Protein AF-A0A9E5I471-F1 (afdb_monomer_lite)

Secondary structure (DSSP, 8-state):
---HHHHHHHHHHHHHTT-TT-EEEEEEEEETTEEEEEEEETTEEEEEEEE-GGGTHHHHHHHHHHHHHHHTT---PPP-

Radius of gyration: 13.36 Å; chains: 1; bounding box: 34×25×38 Å

pLDDT: mean 89.1, std 8.38, range [59.56, 97.69]

Structure (mmCIF, N/CA/C/O backbone):
data_AF-A0A9E5I471-F1
#
_entry.id   AF-A0A9E5I471-F1
#
loop_
_atom_site.group_PDB
_atom_site.id
_atom_site.type_symbol
_atom_site.label_atom_id
_atom_site.label_alt_id
_atom_site.label_comp_id
_atom_site.label_asym_id
_atom_site.label_entity_id
_atom_site.label_seq_id
_atom_site.pdbx_PDB_ins_code
_atom_site.Cartn_x
_atom_site.Cartn_y
_atom_site.Cartn_z
_atom_site.occupancy
_atom_site.B_iso_or_equiv
_atom_site.auth_seq_id
_atom_site.auth_comp_id
_atom_site.auth_asym_id
_atom_site.auth_atom_id
_atom_site.pdbx_PDB_model_num
ATOM 1 N N . MET A 1 1 ? 3.828 -11.462 10.242 1.00 67.44 1 MET A N 1
ATOM 2 C CA . MET A 1 1 ? 3.304 -10.404 11.135 1.00 67.44 1 MET A CA 1
ATOM 3 C C . MET A 1 1 ? 4.019 -9.120 10.750 1.00 67.44 1 MET A C 1
ATOM 5 O O . MET A 1 1 ? 5.230 -9.173 10.567 1.00 67.44 1 MET A O 1
ATOM 9 N N . ILE A 1 2 ? 3.303 -8.010 10.557 1.00 79.94 2 ILE A N 1
ATOM 10 C CA . ILE A 1 2 ? 3.915 -6.763 10.070 1.00 79.94 2 ILE A CA 1
ATOM 11 C C . ILE A 1 2 ? 4.894 -6.243 11.132 1.00 79.94 2 ILE A C 1
ATOM 13 O O . ILE A 1 2 ? 4.515 -6.081 12.290 1.00 79.94 2 ILE A O 1
ATOM 17 N N . ASN A 1 3 ? 6.144 -5.980 10.744 1.00 87.25 3 ASN A N 1
ATOM 18 C CA . ASN A 1 3 ? 7.144 -5.361 11.619 1.00 87.25 3 ASN A CA 1
ATOM 19 C C . ASN A 1 3 ? 6.623 -4.008 12.175 1.00 87.25 3 ASN A C 1
ATOM 21 O O . ASN A 1 3 ? 6.001 -3.236 11.440 1.00 87.25 3 ASN A O 1
ATOM 25 N N . LYS A 1 4 ? 6.870 -3.716 13.463 1.00 89.69 4 LYS A N 1
ATOM 26 C CA . LYS A 1 4 ? 6.325 -2.530 14.159 1.00 89.69 4 LYS A CA 1
ATOM 27 C C . LYS A 1 4 ? 6.756 -1.204 13.519 1.00 89.69 4 LYS A C 1
ATOM 29 O O . LYS A 1 4 ? 5.912 -0.325 13.337 1.00 89.69 4 LYS A O 1
ATOM 34 N N . ASP A 1 5 ? 8.016 -1.078 13.113 1.00 90.69 5 ASP A N 1
ATOM 35 C CA . ASP A 1 5 ? 8.533 0.134 12.464 1.00 90.69 5 ASP A CA 1
ATOM 36 C C . ASP A 1 5 ? 7.896 0.330 11.093 1.00 90.69 5 ASP A C 1
ATOM 38 O O . ASP A 1 5 ? 7.446 1.426 10.747 1.00 90.69 5 ASP A O 1
ATOM 42 N N . ARG A 1 6 ? 7.752 -0.763 10.333 1.00 88.00 6 ARG A N 1
ATOM 43 C CA . ARG A 1 6 ? 7.050 -0.739 9.044 1.00 88.00 6 ARG A CA 1
ATOM 44 C C . ARG A 1 6 ? 5.599 -0.299 9.217 1.00 88.00 6 ARG A C 1
ATOM 46 O O . ARG A 1 6 ? 5.126 0.525 8.439 1.00 88.00 6 ARG A O 1
ATOM 53 N N . LEU A 1 7 ? 4.904 -0.799 10.238 1.00 92.12 7 LEU A N 1
ATOM 54 C CA . LEU A 1 7 ? 3.530 -0.393 10.529 1.00 92.12 7 LEU A CA 1
ATOM 55 C C . LEU A 1 7 ? 3.440 1.099 10.887 1.00 92.12 7 LEU A C 1
ATOM 57 O O . LEU A 1 7 ? 2.507 1.768 10.445 1.00 92.12 7 LEU A O 1
ATOM 61 N N . ARG A 1 8 ? 4.410 1.640 11.638 1.00 93.81 8 ARG A N 1
ATOM 62 C CA . ARG A 1 8 ? 4.480 3.075 11.965 1.00 93.81 8 ARG A CA 1
ATOM 63 C C . ARG A 1 8 ? 4.652 3.932 10.710 1.00 93.81 8 ARG A C 1
ATOM 65 O O . ARG A 1 8 ? 3.918 4.904 10.544 1.00 93.81 8 ARG A O 1
ATOM 72 N N . ILE A 1 9 ? 5.560 3.543 9.813 1.00 93.31 9 ILE A N 1
ATOM 73 C CA . ILE A 1 9 ? 5.784 4.225 8.528 1.00 93.31 9 ILE A CA 1
ATOM 74 C C . ILE A 1 9 ? 4.514 4.191 7.671 1.00 93.31 9 ILE A C 1
ATOM 76 O O . ILE A 1 9 ? 4.098 5.226 7.157 1.00 93.31 9 ILE A O 1
ATOM 80 N N . ILE A 1 10 ? 3.866 3.026 7.559 1.00 93.44 10 ILE A N 1
ATOM 81 C CA . ILE A 1 10 ? 2.615 2.877 6.804 1.00 93.44 10 ILE A CA 1
ATOM 82 C C . ILE A 1 10 ? 1.530 3.795 7.374 1.00 93.44 10 ILE A C 1
ATOM 84 O O . ILE A 1 10 ? 0.918 4.546 6.623 1.00 93.44 10 ILE A O 1
ATOM 88 N N . LYS A 1 11 ? 1.308 3.788 8.695 1.00 94.56 11 LYS A N 1
ATOM 89 C CA . LYS A 1 11 ? 0.303 4.656 9.331 1.00 94.56 11 LYS A CA 1
ATOM 90 C C . LYS A 1 11 ? 0.588 6.139 9.089 1.00 94.56 11 LYS A C 1
ATOM 92 O O . LYS A 1 11 ? -0.340 6.893 8.816 1.00 94.56 11 LYS A O 1
ATOM 97 N N . PHE A 1 12 ? 1.853 6.554 9.158 1.00 95.69 12 PHE A N 1
ATOM 98 C CA . PHE A 1 12 ? 2.244 7.932 8.864 1.00 95.69 12 PHE A CA 1
ATOM 99 C C . PHE A 1 12 ? 1.967 8.308 7.402 1.00 95.69 12 PHE A C 1
ATOM 101 O O . PHE A 1 12 ? 1.371 9.352 7.145 1.00 95.69 12 PHE A O 1
ATOM 108 N N . PHE A 1 13 ? 2.343 7.442 6.456 1.00 94.62 13 PHE A N 1
ATOM 109 C CA . PHE A 1 13 ? 2.069 7.636 5.033 1.00 94.62 13 PHE A CA 1
ATOM 110 C C . PHE A 1 13 ? 0.564 7.735 4.752 1.00 94.62 13 PHE A C 1
ATOM 112 O O . PHE A 1 13 ? 0.126 8.659 4.074 1.00 94.62 13 PHE A O 1
ATOM 119 N N . LEU A 1 14 ? -0.242 6.835 5.317 1.00 95.06 14 LEU A N 1
ATOM 120 C CA . LEU A 1 14 ? -1.695 6.858 5.146 1.00 95.06 14 LEU A CA 1
ATOM 121 C C . LEU A 1 14 ? -2.325 8.128 5.734 1.00 95.06 14 LEU A C 1
ATOM 123 O O . LEU A 1 14 ? -3.165 8.742 5.083 1.00 95.06 14 LEU A O 1
ATOM 127 N N . LYS A 1 15 ? -1.866 8.581 6.910 1.00 95.25 15 LYS A N 1
ATOM 128 C CA . LYS A 1 15 ? -2.311 9.849 7.508 1.00 95.25 15 LYS A CA 1
ATOM 129 C C . LYS A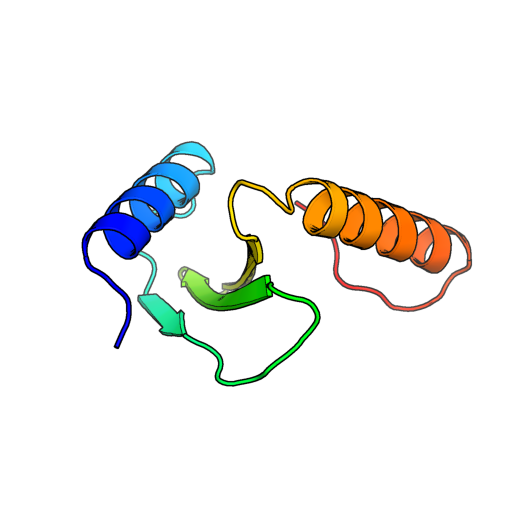 1 15 ? -1.998 11.046 6.607 1.00 95.25 15 LYS A C 1
ATOM 131 O O . LYS A 1 15 ? -2.848 11.907 6.419 1.00 95.25 15 LYS A O 1
ATOM 136 N N . LYS A 1 16 ? -0.796 11.091 6.020 1.00 96.06 16 LYS A N 1
ATOM 137 C CA . LYS A 1 16 ? -0.397 12.149 5.074 1.00 96.06 16 LYS A CA 1
ATOM 138 C C . LYS A 1 16 ? -1.260 12.191 3.809 1.00 96.06 16 LYS A C 1
ATOM 140 O O . LYS A 1 16 ? -1.345 13.250 3.205 1.00 96.06 16 LYS A O 1
ATOM 145 N N . ASN A 1 17 ? -1.902 11.079 3.454 1.00 94.12 17 ASN A N 1
ATOM 146 C CA . ASN A 1 17 ? -2.797 10.961 2.302 1.00 94.12 17 ASN A CA 1
ATOM 147 C C . ASN A 1 17 ? -4.289 10.941 2.692 1.00 94.12 17 ASN A C 1
ATOM 149 O O . ASN A 1 17 ? -5.117 10.541 1.883 1.00 94.12 17 ASN A O 1
ATOM 153 N N . TYR A 1 18 ? -4.651 11.350 3.915 1.00 93.75 18 TYR A N 1
ATOM 154 C CA . TYR A 1 18 ? -6.044 11.405 4.392 1.00 93.75 18 TYR A CA 1
ATOM 155 C C . TYR A 1 18 ? -6.769 10.035 4.452 1.00 93.75 18 TYR A C 1
ATOM 157 O O . TYR A 1 18 ? -7.997 9.970 4.444 1.00 93.75 18 TYR A O 1
ATOM 165 N N . ILE A 1 19 ? -6.019 8.928 4.565 1.00 93.50 19 ILE A N 1
ATOM 166 C CA . ILE A 1 19 ? -6.520 7.540 4.691 1.00 93.50 19 ILE A CA 1
ATOM 167 C C . ILE A 1 19 ? -6.265 7.023 6.123 1.00 93.50 19 ILE A C 1
ATOM 169 O O . ILE A 1 19 ? -5.653 5.982 6.366 1.00 93.50 19 ILE A O 1
ATOM 173 N N . GLU A 1 20 ? -6.648 7.810 7.123 1.00 92.00 20 GLU A N 1
ATOM 174 C CA . GLU A 1 20 ? -6.420 7.484 8.534 1.00 92.00 20 GLU A CA 1
ATOM 175 C C . GLU A 1 20 ? -7.500 6.571 9.130 1.00 92.00 20 GLU A C 1
ATOM 177 O O . GLU A 1 20 ? -8.612 6.466 8.617 1.00 92.00 20 GLU A O 1
ATOM 182 N N . ASN A 1 21 ? -7.179 5.913 10.249 1.00 91.25 21 ASN A N 1
ATOM 183 C CA . ASN A 1 21 ? -8.061 4.948 10.926 1.00 91.25 21 ASN A CA 1
ATOM 184 C C . ASN A 1 21 ? -8.434 3.722 10.067 1.00 91.25 21 ASN A C 1
ATOM 186 O O . ASN A 1 21 ? -9.452 3.070 10.284 1.00 91.25 21 ASN A O 1
ATOM 190 N N . SER A 1 22 ? -7.566 3.375 9.117 1.00 94.19 22 SER A N 1
ATOM 191 C CA . SER A 1 22 ? -7.692 2.199 8.259 1.00 94.19 22 SER A CA 1
ATOM 192 C C . SER A 1 22 ? -7.295 0.885 8.932 1.00 94.19 22 SER A C 1
ATOM 194 O O . SER A 1 22 ? -6.294 0.806 9.653 1.00 94.19 22 SER A O 1
ATOM 196 N N . LYS A 1 23 ? -7.988 -0.200 8.566 1.00 95.12 23 LYS A N 1
ATOM 197 C CA . LYS A 1 23 ? -7.524 -1.568 8.847 1.00 95.12 23 LYS A CA 1
ATOM 198 C C . LYS A 1 23 ? -6.496 -1.985 7.795 1.00 95.12 23 LYS A C 1
ATOM 200 O O . LYS A 1 23 ? -6.779 -1.947 6.601 1.00 95.12 23 LYS A O 1
ATOM 205 N N . ILE A 1 24 ? -5.322 -2.433 8.240 1.00 95.19 24 ILE A N 1
ATOM 206 C CA . ILE A 1 24 ? -4.212 -2.842 7.366 1.00 95.19 24 ILE A CA 1
ATOM 207 C C . ILE A 1 24 ? -4.019 -4.356 7.476 1.00 95.19 24 ILE A C 1
ATOM 209 O O . ILE A 1 24 ? -3.827 -4.880 8.573 1.00 95.19 24 ILE A O 1
ATOM 213 N N . LYS A 1 25 ? -4.041 -5.062 6.342 1.00 93.56 25 LYS A N 1
ATOM 214 C CA . LYS A 1 25 ? -3.757 -6.501 6.258 1.00 93.56 25 LYS A CA 1
ATOM 215 C C . LYS A 1 25 ? -2.651 -6.751 5.240 1.00 93.56 25 LYS A C 1
ATOM 217 O O . LYS A 1 25 ? -2.781 -6.370 4.083 1.00 93.56 25 LYS A O 1
ATOM 222 N N . GLU A 1 26 ? -1.577 -7.407 5.663 1.00 91.69 26 GLU A N 1
ATOM 223 C CA . GLU A 1 26 ? -0.521 -7.869 4.757 1.00 91.69 26 GLU A CA 1
ATOM 224 C C . GLU A 1 26 ? -1.086 -8.913 3.785 1.00 91.69 26 GLU A C 1
ATOM 226 O O . GLU A 1 26 ? -1.800 -9.835 4.193 1.00 91.69 26 GLU A O 1
ATOM 231 N N . ILE A 1 27 ? -0.796 -8.744 2.498 1.00 90.81 27 ILE A N 1
ATOM 232 C CA . ILE A 1 27 ? -1.140 -9.704 1.453 1.00 90.81 27 ILE A CA 1
ATOM 233 C C . ILE A 1 27 ? 0.096 -10.575 1.250 1.00 90.81 27 ILE A C 1
ATOM 235 O O . ILE A 1 27 ? 1.158 -10.071 0.886 1.00 90.81 27 ILE A O 1
ATOM 239 N N . LYS A 1 28 ? -0.033 -11.876 1.530 1.00 82.00 28 LYS A N 1
ATOM 240 C CA . LYS A 1 28 ? 1.050 -12.839 1.310 1.00 82.00 28 LYS A CA 1
ATOM 241 C C . LYS A 1 28 ? 1.246 -13.040 -0.194 1.00 82.00 28 LYS A C 1
ATOM 243 O O . LYS A 1 28 ? 0.287 -13.351 -0.893 1.00 82.00 28 LYS A O 1
ATOM 248 N N . GLY A 1 29 ? 2.477 -12.875 -0.659 1.00 69.94 29 GLY A N 1
ATOM 249 C CA . GLY A 1 29 ? 2.893 -13.107 -2.038 1.00 69.94 29 GLY A CA 1
ATOM 250 C C . GLY A 1 29 ? 4.318 -12.602 -2.242 1.00 69.94 29 GLY A C 1
ATOM 251 O O . GLY A 1 29 ? 4.694 -11.592 -1.647 1.00 69.94 29 GLY A O 1
ATOM 252 N N . ASP A 1 30 ? 5.105 -13.316 -3.043 1.00 59.72 30 ASP A N 1
ATOM 253 C CA . ASP A 1 30 ? 6.460 -12.917 -3.421 1.00 59.72 30 ASP A CA 1
ATOM 254 C C . ASP A 1 30 ? 6.421 -12.314 -4.826 1.00 59.72 30 ASP A C 1
ATOM 256 O O . ASP A 1 30 ? 6.263 -13.021 -5.818 1.00 59.72 30 ASP A O 1
ATOM 260 N N . ALA A 1 31 ? 6.481 -10.987 -4.916 1.00 59.56 31 ALA A N 1
ATOM 261 C CA . ALA A 1 31 ? 6.625 -10.321 -6.200 1.00 59.56 31 ALA A CA 1
ATOM 262 C C . ALA A 1 31 ? 7.634 -9.175 -6.099 1.00 59.56 31 ALA A C 1
ATOM 264 O O . ALA A 1 31 ? 7.377 -8.131 -5.494 1.00 59.56 31 ALA A O 1
ATOM 265 N N . SER A 1 32 ? 8.783 -9.381 -6.748 1.00 64.31 32 SER A N 1
ATOM 266 C CA . SER A 1 32 ? 9.782 -8.364 -7.108 1.00 64.31 32 SER A CA 1
ATOM 267 C C . SER A 1 32 ? 10.212 -7.440 -5.957 1.00 64.31 32 SER A C 1
ATOM 269 O O . SER A 1 32 ? 10.310 -6.222 -6.131 1.00 64.31 32 SER A O 1
ATOM 271 N N . PHE A 1 33 ? 10.462 -8.001 -4.770 1.00 77.25 33 PHE A N 1
ATOM 272 C CA . PHE A 1 33 ? 10.908 -7.249 -3.585 1.00 77.25 33 PHE A CA 1
ATOM 273 C C . PHE A 1 33 ? 9.924 -6.161 -3.114 1.00 77.25 33 PHE A C 1
ATOM 275 O O . PHE A 1 33 ? 10.312 -5.181 -2.466 1.00 77.25 33 PHE A O 1
ATOM 282 N N . ARG A 1 34 ? 8.640 -6.315 -3.460 1.00 84.81 34 ARG A N 1
ATOM 283 C CA . ARG A 1 34 ? 7.547 -5.469 -2.985 1.00 84.81 34 ARG A CA 1
ATOM 284 C C . ARG A 1 34 ? 6.710 -6.233 -1.968 1.00 84.81 34 ARG A C 1
ATOM 286 O O . ARG A 1 34 ? 6.425 -7.414 -2.121 1.00 84.81 34 ARG A O 1
ATOM 293 N N . LYS A 1 35 ? 6.280 -5.517 -0.937 1.00 87.81 35 LYS A N 1
ATOM 294 C CA . LYS A 1 35 ? 5.260 -5.946 0.014 1.00 87.81 35 LYS A CA 1
ATOM 295 C C . LYS A 1 35 ? 3.967 -5.219 -0.299 1.00 87.81 35 LYS A C 1
ATOM 297 O O . LYS A 1 35 ? 3.973 -4.009 -0.534 1.00 87.81 35 LYS A O 1
ATOM 302 N N . TYR A 1 36 ? 2.871 -5.961 -0.264 1.00 90.50 36 TYR A N 1
ATOM 303 C CA . TYR A 1 36 ? 1.544 -5.439 -0.538 1.00 90.50 36 TYR A CA 1
ATOM 304 C C . TYR A 1 36 ? 0.688 -5.502 0.719 1.00 90.50 36 TYR A C 1
ATOM 306 O O . TYR A 1 36 ? 0.669 -6.502 1.440 1.00 90.50 36 TYR A O 1
ATOM 314 N N . PHE A 1 37 ? -0.047 -4.426 0.972 1.00 93.06 37 PHE A N 1
ATOM 315 C CA . PHE A 1 37 ? -0.975 -4.337 2.088 1.00 93.06 37 PHE A CA 1
ATOM 316 C C . PHE A 1 37 ? -2.348 -3.934 1.568 1.00 93.06 37 PHE A C 1
ATOM 318 O O . PHE A 1 37 ? -2.486 -2.951 0.843 1.00 93.06 37 PHE A O 1
ATOM 325 N N . ARG A 1 38 ? -3.375 -4.681 1.967 1.00 95.19 38 ARG A N 1
ATOM 326 C CA . ARG A 1 38 ? -4.763 -4.261 1.819 1.00 95.19 38 ARG A CA 1
ATOM 327 C C . ARG A 1 38 ? -5.065 -3.231 2.897 1.00 95.19 38 ARG A C 1
ATOM 329 O O . ARG A 1 38 ? -4.865 -3.510 4.081 1.00 95.19 38 ARG A O 1
ATOM 336 N N . VAL A 1 39 ? -5.562 -2.078 2.484 1.00 96.38 39 VAL A N 1
ATOM 337 C CA . VAL A 1 39 ? -5.982 -0.991 3.366 1.00 96.38 39 VAL A CA 1
ATOM 338 C C . VAL A 1 39 ? -7.489 -0.840 3.211 1.00 96.38 39 VAL A C 1
ATOM 340 O O . VAL A 1 39 ? -7.962 -0.578 2.111 1.00 96.38 39 VAL A O 1
ATOM 343 N N . TYR A 1 40 ? -8.240 -1.060 4.285 1.00 95.88 40 TYR A N 1
ATOM 344 C CA . TYR A 1 40 ? -9.689 -0.872 4.306 1.00 95.88 40 TYR A CA 1
ATOM 345 C C . TYR A 1 40 ? -10.005 0.46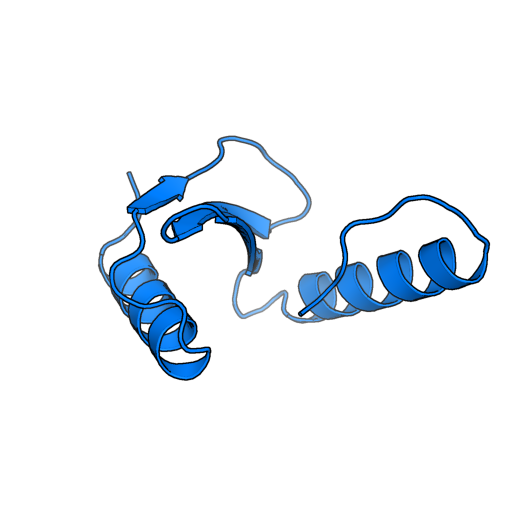1 4.982 1.00 95.88 40 TYR A C 1
ATOM 347 O O . TYR A 1 40 ? -9.727 0.616 6.175 1.00 95.88 40 TYR A O 1
ATOM 355 N N . GLN A 1 41 ? -10.588 1.387 4.221 1.00 94.50 41 GLN A N 1
ATOM 356 C CA . GLN A 1 41 ? -10.955 2.730 4.658 1.00 94.50 41 GLN A CA 1
ATOM 357 C C . GLN A 1 41 ? -12.444 2.946 4.391 1.00 94.50 41 GLN A C 1
ATOM 359 O O . GLN A 1 41 ? -12.830 3.187 3.250 1.00 94.50 41 GLN A O 1
ATOM 364 N N . LYS A 1 42 ? -13.269 2.924 5.443 1.00 90.56 42 LYS A N 1
ATOM 365 C CA . LYS A 1 42 ? -14.730 3.075 5.322 1.00 90.56 42 LYS A CA 1
ATOM 366 C C . LYS A 1 42 ? -15.302 2.094 4.276 1.00 90.56 42 LYS A C 1
ATOM 368 O O . LYS A 1 42 ? -15.173 0.887 4.451 1.00 90.56 42 LYS A O 1
ATOM 373 N N . ASP A 1 43 ? -15.891 2.618 3.207 1.00 90.69 43 ASP A N 1
ATOM 374 C CA . ASP A 1 43 ? -16.501 1.940 2.059 1.00 90.69 43 ASP A CA 1
ATOM 375 C C . ASP A 1 43 ? -15.508 1.609 0.929 1.00 90.69 43 ASP A C 1
ATOM 377 O O . ASP A 1 43 ? -15.855 0.922 -0.030 1.00 90.69 43 ASP A O 1
ATOM 381 N N . LYS A 1 44 ? -14.257 2.071 1.035 1.00 92.81 44 LYS A N 1
ATOM 382 C CA . LYS A 1 44 ? -13.216 1.896 0.016 1.00 92.81 44 LYS A CA 1
ATOM 383 C C . LYS A 1 44 ? -12.123 0.945 0.482 1.00 92.81 44 LYS A C 1
ATOM 385 O O . LYS A 1 44 ? -11.843 0.776 1.672 1.00 92.81 44 LYS A O 1
ATOM 390 N N . SER A 1 45 ? -11.445 0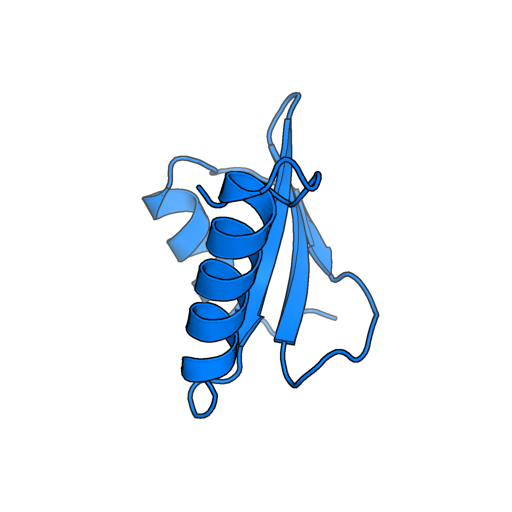.340 -0.489 1.00 94.50 45 SER A N 1
ATOM 391 C CA . SER A 1 45 ? -10.223 -0.413 -0.228 1.00 94.50 45 SER A CA 1
ATOM 392 C C . SER A 1 45 ? -9.114 -0.008 -1.183 1.00 94.50 45 SER A C 1
ATOM 394 O O . SER A 1 45 ? -9.362 0.303 -2.345 1.00 94.50 45 SER A O 1
ATOM 396 N N . TYR A 1 46 ? -7.888 -0.037 -0.675 1.00 95.00 46 TYR A N 1
ATOM 397 C CA . TYR A 1 46 ? -6.684 0.318 -1.410 1.00 95.00 46 TYR A CA 1
ATOM 398 C C . TYR A 1 46 ? -5.658 -0.808 -1.322 1.00 95.00 46 TYR A C 1
ATOM 400 O O . TYR A 1 46 ? -5.650 -1.615 -0.382 1.00 95.00 46 TYR A O 1
ATOM 408 N N . ILE A 1 47 ? -4.758 -0.829 -2.300 1.00 93.31 47 ILE A N 1
ATOM 409 C CA . ILE A 1 47 ? -3.525 -1.606 -2.253 1.00 93.31 47 ILE A CA 1
ATOM 410 C C . ILE A 1 47 ? -2.379 -0.641 -2.000 1.00 93.31 47 ILE A C 1
ATOM 412 O O . ILE A 1 47 ? -2.050 0.181 -2.848 1.00 93.31 47 ILE A O 1
ATOM 416 N N . LEU A 1 48 ? -1.739 -0.775 -0.845 1.00 93.00 48 LEU A N 1
ATOM 417 C CA . LEU A 1 48 ? -0.475 -0.110 -0.583 1.00 93.00 48 LEU A CA 1
ATOM 418 C C . LEU A 1 48 ? 0.663 -1.019 -1.045 1.00 93.00 48 LEU A C 1
ATOM 420 O O . LEU A 1 48 ? 0.899 -2.073 -0.450 1.00 93.00 48 LEU A O 1
ATOM 424 N N . ALA A 1 49 ? 1.375 -0.595 -2.085 1.00 90.12 49 ALA A N 1
ATOM 425 C CA . ALA A 1 49 ? 2.620 -1.216 -2.518 1.00 90.12 49 ALA A CA 1
ATOM 426 C C . ALA A 1 49 ? 3.810 -0.540 -1.821 1.00 90.12 49 ALA A C 1
ATOM 428 O O . ALA A 1 49 ? 3.931 0.683 -1.806 1.00 90.12 49 ALA A O 1
ATOM 429 N N . SER A 1 50 ? 4.706 -1.334 -1.240 1.00 87.38 50 SER A N 1
ATOM 430 C CA . SER A 1 50 ? 5.905 -0.852 -0.554 1.00 87.38 50 SER A CA 1
ATOM 431 C C . SER A 1 50 ? 7.115 -1.653 -1.015 1.00 87.38 50 SER A C 1
ATOM 433 O O . SER A 1 50 ? 7.065 -2.876 -1.020 1.00 87.38 50 SER A O 1
ATOM 435 N N . ALA A 1 51 ? 8.209 -0.990 -1.379 1.00 85.75 51 ALA A N 1
ATOM 436 C CA . ALA A 1 51 ? 9.473 -1.639 -1.710 1.00 85.75 51 ALA A CA 1
ATOM 437 C C . ALA A 1 51 ? 10.467 -1.523 -0.549 1.00 85.75 51 ALA A C 1
ATOM 439 O O . ALA A 1 51 ? 10.317 -0.714 0.378 1.00 85.75 51 ALA A O 1
ATOM 440 N N . GLU A 1 52 ? 11.502 -2.349 -0.603 1.00 81.88 52 GLU A N 1
ATOM 441 C CA . GLU A 1 52 ? 12.715 -2.136 0.180 1.00 81.88 52 GLU A CA 1
ATOM 442 C C . GLU A 1 52 ? 13.423 -0.852 -0.275 1.00 81.88 52 GLU A C 1
ATOM 444 O O . GLU A 1 52 ? 13.341 -0.465 -1.442 1.00 81.88 52 GLU A O 1
ATOM 449 N N . LYS A 1 53 ? 14.094 -0.162 0.659 1.00 74.25 53 LYS A N 1
ATOM 450 C CA . LYS A 1 53 ? 14.669 1.180 0.441 1.00 74.25 53 LYS A CA 1
ATOM 451 C C . LYS A 1 53 ? 15.616 1.218 -0.762 1.00 74.25 53 LYS A C 1
ATOM 453 O O . LYS A 1 53 ? 15.563 2.153 -1.554 1.00 74.25 53 LYS A O 1
ATOM 458 N N . GLU A 1 54 ? 16.427 0.178 -0.914 1.00 75.62 54 GLU A N 1
ATOM 459 C CA . GLU A 1 54 ? 17.422 0.030 -1.982 1.00 75.62 54 GLU A CA 1
ATOM 460 C C . GLU A 1 54 ? 16.794 -0.242 -3.356 1.00 75.62 54 GLU A C 1
ATOM 462 O O . GLU A 1 54 ? 17.439 -0.096 -4.386 1.00 75.62 54 GLU A O 1
ATOM 467 N N . LYS A 1 55 ? 15.505 -0.591 -3.390 1.00 80.38 55 LYS A N 1
ATOM 468 C CA . LYS A 1 55 ? 14.778 -1.012 -4.591 1.00 80.38 55 LYS A CA 1
ATOM 469 C C . LYS A 1 55 ? 13.649 -0.047 -4.948 1.00 80.38 55 LYS A C 1
ATOM 471 O O . LYS A 1 55 ? 12.616 -0.450 -5.477 1.00 80.38 55 LYS A O 1
ATOM 476 N N . LYS A 1 56 ? 13.834 1.252 -4.676 1.00 77.69 56 LYS A N 1
ATOM 477 C CA . LYS A 1 56 ? 12.844 2.311 -4.962 1.00 77.69 56 LYS A CA 1
ATOM 478 C C . LYS A 1 56 ? 12.405 2.340 -6.434 1.00 77.69 56 LYS A C 1
ATOM 480 O O . LYS A 1 56 ? 11.231 2.595 -6.707 1.00 77.69 56 LYS A O 1
ATOM 485 N N . SER A 1 57 ? 13.308 2.026 -7.365 1.00 84.50 57 SER A N 1
ATOM 486 C CA . SER A 1 57 ? 13.005 1.905 -8.799 1.00 84.50 57 SER A CA 1
ATOM 487 C C . SER A 1 57 ? 11.875 0.910 -9.083 1.00 84.50 57 SER A C 1
ATOM 489 O O . SER A 1 57 ? 11.092 1.137 -9.997 1.00 84.50 57 SER A O 1
ATOM 491 N N . ASN A 1 58 ? 11.686 -0.123 -8.251 1.00 83.69 58 ASN A N 1
ATOM 492 C CA . ASN A 1 58 ? 10.598 -1.090 -8.417 1.00 83.69 58 ASN A CA 1
ATOM 493 C C . ASN A 1 58 ? 9.201 -0.497 -8.202 1.00 83.69 58 ASN A C 1
ATOM 495 O O . ASN A 1 58 ? 8.245 -1.042 -8.755 1.00 83.69 58 ASN A O 1
ATOM 499 N N . ILE A 1 59 ? 9.058 0.570 -7.402 1.00 86.88 59 ILE A N 1
ATOM 500 C CA . ILE A 1 59 ? 7.784 1.302 -7.296 1.00 86.88 59 ILE A CA 1
ATOM 501 C C . ILE A 1 59 ? 7.603 2.193 -8.520 1.00 86.88 59 ILE A C 1
ATOM 503 O O . ILE A 1 59 ? 6.526 2.195 -9.106 1.00 86.88 59 ILE A O 1
ATOM 507 N N . LEU A 1 60 ? 8.649 2.914 -8.932 1.00 87.94 60 LEU A N 1
ATOM 508 C CA . LEU A 1 60 ? 8.559 3.813 -10.082 1.00 87.94 60 LEU A CA 1
ATOM 509 C C . LEU A 1 60 ? 8.221 3.045 -11.366 1.00 87.94 60 LEU A C 1
ATOM 511 O O . LEU A 1 60 ? 7.287 3.416 -12.066 1.00 87.94 60 LEU A O 1
ATOM 515 N N . ASN A 1 61 ? 8.901 1.926 -11.618 1.00 89.81 61 ASN A N 1
ATOM 516 C CA . ASN A 1 61 ? 8.631 1.055 -12.761 1.00 89.81 61 ASN A CA 1
ATOM 517 C C . ASN A 1 61 ? 7.194 0.524 -12.738 1.00 89.81 61 ASN A C 1
ATOM 519 O O . ASN A 1 61 ? 6.535 0.504 -13.769 1.00 89.81 61 ASN A O 1
ATOM 523 N N . TYR A 1 62 ? 6.681 0.146 -11.562 1.00 88.06 62 TYR A N 1
ATOM 524 C CA . TYR A 1 62 ? 5.291 -0.292 -11.415 1.00 88.06 62 TYR A CA 1
ATOM 525 C C . TYR A 1 62 ? 4.297 0.817 -11.796 1.00 88.06 62 TYR A C 1
ATOM 527 O O . TYR A 1 62 ? 3.350 0.565 -12.536 1.00 88.06 62 TYR A O 1
ATOM 535 N N . VAL A 1 63 ? 4.540 2.054 -11.349 1.00 90.31 63 VAL A N 1
ATOM 536 C CA . VAL A 1 63 ? 3.702 3.214 -11.696 1.00 90.31 63 VAL A CA 1
ATOM 537 C C . VAL A 1 63 ? 3.768 3.516 -13.195 1.00 90.31 63 VAL A C 1
ATOM 539 O O . VAL A 1 63 ? 2.727 3.705 -13.821 1.00 90.31 63 VAL A O 1
ATOM 542 N N . LEU A 1 64 ? 4.970 3.527 -13.780 1.00 93.00 64 LEU A N 1
ATOM 543 C CA . LEU A 1 64 ? 5.176 3.811 -15.203 1.00 93.00 64 LEU A CA 1
ATOM 544 C C . LEU A 1 64 ? 4.511 2.763 -16.102 1.00 93.00 64 LEU A C 1
ATOM 546 O O . LEU A 1 64 ? 3.840 3.130 -17.062 1.00 93.00 64 LEU A O 1
ATOM 550 N N . ILE A 1 65 ? 4.648 1.476 -15.769 1.00 92.62 65 ILE A N 1
ATOM 551 C CA . ILE A 1 65 ? 4.017 0.383 -16.520 1.00 92.62 65 ILE A CA 1
ATOM 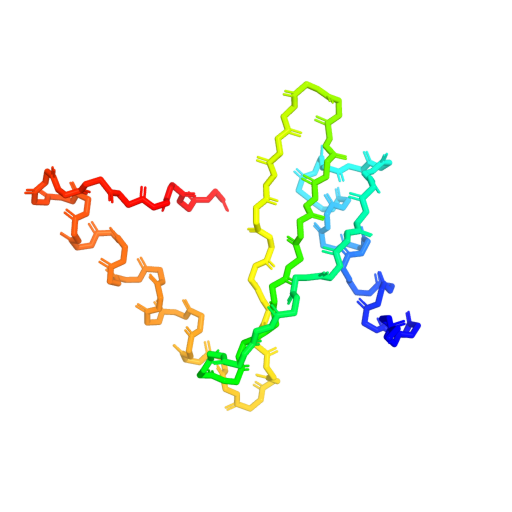552 C C . ILE A 1 65 ? 2.494 0.485 -16.423 1.00 92.62 65 ILE A C 1
ATOM 554 O O . ILE A 1 65 ? 1.827 0.421 -17.451 1.00 92.62 65 ILE A O 1
ATOM 558 N N . ASN A 1 66 ? 1.933 0.705 -15.228 1.00 92.94 66 ASN A N 1
ATOM 559 C CA . ASN A 1 66 ? 0.483 0.867 -15.088 1.00 92.94 66 ASN A CA 1
ATOM 560 C C . ASN A 1 66 ? -0.037 2.056 -15.900 1.00 92.94 66 ASN A C 1
ATOM 562 O O . ASN A 1 66 ? -1.036 1.920 -16.598 1.00 92.94 66 ASN A O 1
ATOM 566 N N . LYS A 1 67 ? 0.664 3.197 -15.869 1.00 94.44 67 LYS A N 1
ATOM 567 C CA . LYS A 1 6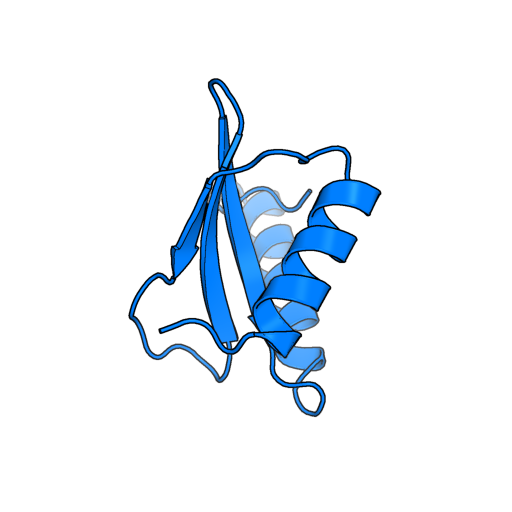7 ? 0.299 4.370 -16.669 1.00 94.44 67 LYS A CA 1
ATOM 568 C C . LYS A 1 67 ? 0.320 4.056 -18.168 1.00 94.44 67 LYS A C 1
ATOM 570 O O . LYS A 1 67 ? -0.675 4.291 -18.843 1.00 94.44 67 LYS A O 1
ATOM 575 N N . PHE A 1 68 ? 1.407 3.459 -18.657 1.00 96.00 68 PHE A N 1
ATOM 576 C CA . PHE A 1 68 ? 1.549 3.070 -20.060 1.00 96.00 68 PHE A CA 1
ATOM 577 C C . PHE A 1 68 ? 0.427 2.130 -20.520 1.00 96.00 68 PHE A C 1
ATOM 579 O O . PHE A 1 68 ? -0.166 2.330 -21.574 1.00 96.00 68 PHE A O 1
ATOM 586 N N . LEU A 1 69 ? 0.107 1.108 -19.724 1.00 96.81 69 LEU A N 1
ATOM 587 C CA . LEU A 1 69 ? -0.953 0.152 -20.044 1.00 96.81 69 LEU A CA 1
ATOM 588 C C . LEU A 1 69 ? -2.342 0.811 -20.000 1.00 96.81 69 LEU A C 1
ATOM 590 O O . LEU A 1 69 ? -3.149 0.592 -20.903 1.00 96.81 69 LEU A O 1
ATOM 594 N N . SER A 1 70 ? -2.600 1.663 -19.001 1.00 95.88 70 SER A N 1
ATOM 595 C CA . SER A 1 70 ? -3.846 2.431 -18.897 1.00 95.88 70 SER A CA 1
ATOM 596 C C . SER A 1 70 ? -4.072 3.326 -20.116 1.00 95.88 70 SER A C 1
ATOM 598 O O . SER A 1 70 ? -5.184 3.378 -20.634 1.00 95.88 70 SER A O 1
ATOM 600 N N . GLU A 1 71 ? -3.029 4.007 -20.600 1.00 96.25 71 GLU A N 1
ATOM 601 C CA . GLU A 1 71 ? -3.085 4.854 -21.803 1.00 96.25 71 GLU A CA 1
ATOM 602 C C . GLU A 1 71 ? -3.415 4.057 -23.076 1.00 96.25 71 GLU A C 1
ATOM 604 O O . GLU A 1 71 ? -3.859 4.623 -24.071 1.00 96.25 71 GLU A O 1
ATOM 609 N N . ARG A 1 72 ? -3.236 2.732 -23.046 1.00 97.69 72 ARG A N 1
ATOM 610 C CA . ARG A 1 72 ? -3.567 1.808 -24.140 1.00 97.69 72 ARG A CA 1
ATOM 611 C C . ARG A 1 72 ? -4.906 1.093 -23.951 1.00 97.69 72 ARG A C 1
ATOM 613 O O . ARG A 1 72 ? -5.186 0.142 -24.672 1.00 97.69 72 ARG A O 1
ATOM 620 N N . GLY A 1 73 ? -5.724 1.524 -22.990 1.00 96.62 73 GLY A N 1
ATOM 621 C CA . GLY A 1 73 ? -7.037 0.931 -22.719 1.00 96.62 73 GLY A CA 1
ATOM 622 C C . GLY A 1 73 ? -6.982 -0.407 -21.977 1.00 96.62 73 GLY A C 1
ATOM 623 O O . GLY A 1 73 ? -7.999 -1.089 -21.867 1.00 96.62 73 GLY A O 1
ATOM 624 N N . ILE A 1 74 ? -5.817 -0.796 -21.450 1.00 97.62 74 ILE A N 1
ATOM 625 C CA . ILE A 1 74 ? -5.688 -1.995 -20.621 1.00 97.62 74 ILE A CA 1
ATOM 626 C C . ILE A 1 74 ? -6.098 -1.641 -19.192 1.00 97.62 74 ILE A C 1
ATOM 628 O O . ILE A 1 74 ? -5.580 -0.696 -18.594 1.00 97.62 74 ILE A O 1
ATOM 632 N N . ASN A 1 75 ? -7.013 -2.432 -18.629 1.00 95.44 75 ASN A N 1
ATOM 633 C CA . ASN A 1 75 ? -7.466 -2.246 -17.256 1.00 95.44 75 ASN A CA 1
ATOM 634 C C . ASN A 1 75 ? -6.310 -2.491 -16.275 1.00 95.44 75 ASN A C 1
ATOM 636 O O . ASN A 1 75 ? -5.825 -3.615 -16.134 1.00 95.44 75 ASN A O 1
ATOM 640 N N . THR A 1 76 ? -5.875 -1.436 -15.591 1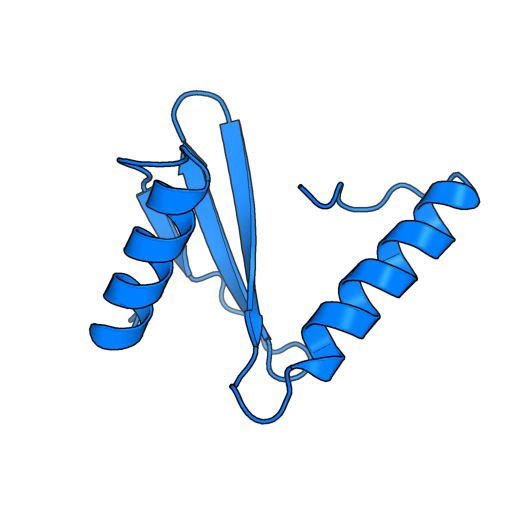.00 94.25 76 THR A N 1
ATOM 641 C CA . THR A 1 76 ? -4.779 -1.479 -14.619 1.00 94.25 76 THR A CA 1
ATOM 642 C C . THR A 1 76 ? -5.166 -0.776 -13.322 1.00 94.25 76 THR A C 1
ATOM 644 O O . THR A 1 76 ? -6.109 0.017 -13.301 1.00 94.25 76 THR A O 1
ATOM 647 N N . PRO A 1 77 ? -4.466 -1.056 -12.205 1.00 90.88 77 PRO A N 1
ATOM 648 C CA . PRO A 1 77 ? -4.723 -0.357 -10.956 1.00 90.88 77 PRO A CA 1
ATOM 649 C C . PRO A 1 77 ? -4.483 1.147 -11.105 1.00 90.88 77 PRO A C 1
ATOM 651 O O . PRO A 1 77 ? -3.377 1.571 -11.449 1.00 90.88 77 PRO A O 1
ATOM 654 N N . GLN A 1 78 ? -5.493 1.946 -10.765 1.00 89.31 78 GLN A N 1
ATOM 655 C CA . GLN A 1 78 ? -5.343 3.392 -10.654 1.00 89.31 78 GLN A CA 1
ATOM 656 C C . GLN A 1 78 ? -4.319 3.722 -9.558 1.00 89.31 78 GLN A C 1
ATOM 658 O O . GLN A 1 78 ? -4.451 3.284 -8.412 1.00 89.31 78 GLN A O 1
ATOM 663 N N . VAL A 1 79 ? -3.294 4.492 -9.920 1.00 88.38 79 VAL A N 1
ATOM 664 C CA . VAL A 1 79 ? -2.314 5.041 -8.977 1.00 88.38 79 VAL A CA 1
ATOM 665 C C . VAL A 1 79 ? -2.863 6.366 -8.449 1.00 88.38 79 VAL A C 1
ATOM 667 O O . VAL A 1 79 ? -3.307 7.198 -9.239 1.00 88.38 79 VAL A O 1
ATOM 670 N N . ILE A 1 80 ? -2.863 6.524 -7.126 1.00 82.62 80 ILE A N 1
ATOM 671 C CA . ILE A 1 80 ? -3.428 7.665 -6.389 1.00 82.62 80 ILE A CA 1
ATOM 672 C C . ILE A 1 80 ? -2.306 8.347 -5.615 1.00 82.62 80 ILE A C 1
ATOM 674 O O . ILE A 1 80 ? -1.445 7.599 -5.089 1.00 82.62 80 ILE A O 1
#

Foldseek 3Di:
DDDPVNVVVVQVVCVVVVQHPWDWDWDDDDDDQWTWIWTDGPPDIDIDIDHDPVVVVVVVVLVVVQVVCVVVVHDHDDDD

Sequence (80 aa):
MINKDRLRIIKFFLKKNYIENSKIKEIKGDASFRKYFRVYQKDKSYILASAEKEKKSNILNYVLINKFLSERGINTPQVI